Protein AF-A0A953JSP9-F1 (afdb_monomer_lite)

Secondary structure (DSSP, 8-state):
-PPPPPP--TT-BTTB-STT-EEEEEEEESSSEEEEEEEETTEEEEEEEEE-TTSSEEEEEEEE-TTS-HHHHHH--HHHHHHHHHHHHHSSEEEEEEETTTEEEEEEESS-HHHHHHHHHHTT-

pLDDT: mean 85.05, std 14.42, range [42.78, 97.81]

Structure (mmCIF, N/CA/C/O backbone):
data_AF-A0A953JSP9-F1
#
_entry.id   AF-A0A953JSP9-F1
#
loop_
_atom_site.group_PDB
_atom_site.id
_atom_site.type_symbol
_atom_site.label_atom_id
_atom_site.label_alt_id
_atom_site.label_comp_id
_atom_site.label_asym_id
_atom_site.label_entity_id
_atom_site.label_seq_id
_atom_site.pdbx_PDB_ins_code
_atom_site.Cartn_x
_atom_site.Cartn_y
_atom_site.Cartn_z
_atom_site.occupancy
_atom_site.B_iso_or_equiv
_atom_site.auth_seq_id
_atom_site.auth_comp_id
_atom_site.auth_asym_id
_atom_site.auth_atom_id
_atom_site.pdbx_PDB_model_num
ATOM 1 N N . MET A 1 1 ? -0.903 -10.640 22.135 1.00 43.22 1 MET A N 1
ATOM 2 C CA . MET A 1 1 ? -1.694 -10.486 20.899 1.00 43.22 1 MET A CA 1
ATOM 3 C C . MET A 1 1 ? -0.680 -10.261 19.804 1.00 43.22 1 MET A C 1
ATOM 5 O O . MET A 1 1 ? 0.195 -9.440 20.024 1.00 43.22 1 MET A O 1
ATOM 9 N N . ASN A 1 2 ? -0.713 -11.049 18.732 1.00 53.00 2 ASN A N 1
ATOM 10 C CA . ASN A 1 2 ? 0.144 -10.781 17.578 1.00 53.00 2 ASN A CA 1
ATOM 11 C C . ASN A 1 2 ? -0.456 -9.583 16.843 1.00 53.00 2 ASN A C 1
ATOM 13 O O . ASN A 1 2 ? -1.674 -9.572 16.648 1.00 53.00 2 ASN A O 1
ATOM 17 N N . ASP A 1 3 ? 0.361 -8.597 16.482 1.00 62.16 3 ASP A N 1
ATOM 18 C CA . ASP A 1 3 ? -0.112 -7.484 15.664 1.00 62.16 3 ASP A CA 1
ATOM 19 C C . ASP A 1 3 ? -0.613 -8.006 14.306 1.00 62.16 3 ASP A C 1
ATOM 21 O O . ASP A 1 3 ? -0.029 -8.943 13.745 1.00 62.16 3 ASP A O 1
ATOM 25 N N . PRO A 1 4 ? -1.726 -7.462 13.785 1.00 73.06 4 PRO A N 1
ATOM 26 C CA . PRO A 1 4 ? -2.313 -7.929 12.538 1.00 73.06 4 PRO A CA 1
ATOM 27 C C . PRO A 1 4 ? -1.356 -7.661 11.372 1.00 73.06 4 PRO A C 1
ATOM 29 O O . PRO A 1 4 ? -1.051 -6.521 11.029 1.00 73.06 4 PRO A O 1
ATOM 32 N N . GLN A 1 5 ? -0.903 -8.729 10.720 1.00 85.50 5 GLN A N 1
ATOM 33 C CA . GLN A 1 5 ? 0.040 -8.668 9.608 1.00 85.50 5 GLN A CA 1
ATOM 34 C C . GLN A 1 5 ? -0.686 -8.770 8.262 1.00 85.50 5 GLN A C 1
ATOM 36 O O . GLN A 1 5 ? -1.523 -9.649 8.069 1.00 85.50 5 GLN A O 1
ATOM 41 N N . ILE A 1 6 ? -0.314 -7.912 7.308 1.00 93.44 6 ILE A N 1
ATOM 42 C CA . ILE A 1 6 ? -0.831 -7.996 5.940 1.00 93.44 6 ILE A CA 1
ATOM 43 C C . ILE A 1 6 ? -0.343 -9.276 5.246 1.00 93.44 6 ILE A C 1
ATOM 45 O O . ILE A 1 6 ? 0.834 -9.637 5.306 1.00 93.44 6 ILE A O 1
ATOM 49 N N . HIS A 1 7 ? -1.245 -9.944 4.538 1.00 95.44 7 HIS A N 1
ATOM 50 C CA . HIS A 1 7 ? -0.935 -11.050 3.644 1.00 95.44 7 HIS A CA 1
ATOM 51 C C . HIS A 1 7 ? -0.627 -10.544 2.231 1.00 95.44 7 HIS A C 1
ATOM 53 O O . HIS A 1 7 ? -1.370 -9.718 1.692 1.00 95.44 7 HIS A O 1
ATOM 59 N N . LEU A 1 8 ? 0.443 -11.073 1.631 1.00 96.44 8 LEU A N 1
ATOM 60 C CA . LEU A 1 8 ? 0.886 -10.753 0.276 1.00 96.44 8 LEU A CA 1
ATOM 61 C C . LEU A 1 8 ? 0.957 -12.036 -0.570 1.00 96.44 8 LEU A C 1
ATOM 63 O O . LEU A 1 8 ? 1.544 -13.030 -0.144 1.00 96.44 8 LEU A O 1
ATOM 67 N N . ASP A 1 9 ? 0.395 -11.988 -1.775 1.00 97.25 9 ASP A N 1
ATOM 68 C CA . ASP A 1 9 ? 0.444 -13.043 -2.785 1.00 97.25 9 ASP A CA 1
ATOM 69 C C . ASP A 1 9 ? 1.581 -12.759 -3.782 1.00 97.25 9 ASP A C 1
ATOM 71 O O . ASP A 1 9 ? 1.749 -11.638 -4.278 1.00 97.25 9 ASP A O 1
ATOM 75 N N . ARG A 1 10 ? 2.351 -13.790 -4.148 1.00 96.44 10 ARG A N 1
ATOM 76 C CA . ARG A 1 10 ? 3.351 -13.665 -5.220 1.00 96.44 10 ARG A CA 1
ATOM 77 C C . ARG A 1 10 ? 2.644 -13.364 -6.548 1.00 96.44 10 ARG A C 1
ATOM 79 O O . ARG A 1 10 ? 1.672 -14.020 -6.908 1.00 96.44 10 ARG A O 1
ATOM 86 N N . GLY A 1 11 ? 3.152 -12.380 -7.280 1.00 97.12 11 GLY A N 1
ATOM 87 C CA . GLY A 1 11 ? 2.587 -11.891 -8.537 1.00 97.12 11 GLY A CA 1
ATOM 88 C C . GLY A 1 11 ? 1.447 -10.876 -8.376 1.00 97.12 11 GLY A C 1
ATOM 89 O O . GLY A 1 11 ? 0.947 -10.337 -9.363 1.00 97.12 11 GLY A O 1
ATOM 90 N N . ALA A 1 12 ? 1.018 -10.584 -7.145 1.00 97.81 12 ALA A N 1
ATOM 91 C CA . ALA A 1 12 ? -0.019 -9.589 -6.908 1.00 97.81 12 ALA A CA 1
ATOM 92 C C . ALA A 1 12 ? 0.509 -8.159 -7.074 1.00 97.81 12 ALA A C 1
ATOM 94 O O . ALA A 1 12 ? 1.703 -7.888 -6.945 1.00 97.81 12 ALA A O 1
ATOM 95 N N . LEU A 1 13 ? -0.389 -7.217 -7.357 1.00 97.25 13 LEU A N 1
ATOM 96 C CA . LEU A 1 13 ? -0.026 -5.805 -7.442 1.00 97.25 13 LEU A CA 1
ATOM 97 C C . LEU A 1 13 ? 0.176 -5.237 -6.031 1.00 97.25 13 LEU A C 1
ATOM 99 O O . LEU A 1 13 ? -0.599 -5.574 -5.142 1.00 97.25 13 LEU A O 1
ATOM 103 N N . PRO A 1 14 ? 1.122 -4.315 -5.807 1.00 96.62 14 PRO A N 1
ATOM 104 C CA . PRO A 1 14 ? 1.338 -3.749 -4.475 1.00 96.62 14 PRO A CA 1
ATOM 105 C C . PRO A 1 14 ? 0.115 -3.056 -3.851 1.00 96.62 14 PR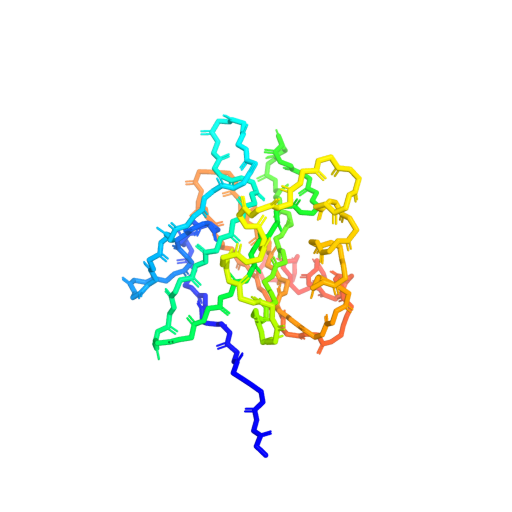O A C 1
ATOM 107 O O . PRO A 1 14 ? -0.148 -3.184 -2.663 1.00 96.62 14 PRO A O 1
ATOM 110 N N . TRP A 1 15 ? -0.709 -2.385 -4.657 1.00 96.56 15 TRP A N 1
ATOM 111 C CA . TRP A 1 15 ? -1.968 -1.768 -4.205 1.00 96.56 15 TRP A CA 1
ATOM 112 C C . TRP A 1 15 ? -3.167 -2.734 -4.188 1.00 96.56 15 TRP A C 1
ATOM 114 O O . TRP A 1 15 ? -4.292 -2.330 -3.897 1.00 96.56 15 TRP A O 1
ATOM 124 N N . LYS A 1 16 ? -2.949 -4.005 -4.536 1.00 97.19 16 LYS A N 1
ATOM 125 C CA . LYS A 1 16 ? -3.914 -5.106 -4.420 1.00 97.19 16 LYS A CA 1
ATOM 126 C C . LYS A 1 16 ? -3.154 -6.395 -4.066 1.00 97.19 16 LYS A C 1
ATOM 128 O O . LYS A 1 16 ? -3.065 -7.298 -4.902 1.00 97.19 16 LYS A O 1
ATOM 133 N N . PRO A 1 17 ? -2.548 -6.453 -2.869 1.00 96.94 17 PRO A N 1
ATOM 134 C CA . PRO A 1 17 ? -1.490 -7.408 -2.563 1.00 96.94 17 PRO A CA 1
ATOM 135 C C . PRO A 1 17 ? -1.961 -8.846 -2.376 1.00 96.94 17 PRO A C 1
ATOM 137 O O . PRO A 1 17 ? -1.127 -9.737 -2.333 1.00 96.94 17 PRO A O 1
ATOM 140 N N . ALA A 1 18 ? -3.264 -9.089 -2.255 1.00 96.56 18 ALA A N 1
ATOM 141 C CA . ALA A 1 18 ? -3.817 -10.436 -2.176 1.00 96.56 18 ALA A CA 1
ATOM 142 C C . ALA A 1 18 ? -5.223 -10.506 -2.777 1.00 96.56 18 ALA A C 1
ATOM 144 O O . ALA A 1 18 ? -5.908 -9.486 -2.917 1.00 96.56 18 ALA A O 1
ATOM 145 N N . SER A 1 19 ? -5.700 -11.714 -3.071 1.00 91.06 19 SER A N 1
ATOM 146 C CA . SER A 1 19 ? -7.032 -11.927 -3.672 1.00 91.06 19 SER A CA 1
ATOM 147 C C . SER A 1 19 ? -8.192 -11.326 -2.856 1.00 91.06 19 SER A C 1
ATOM 149 O O . SER A 1 19 ? -9.168 -10.854 -3.437 1.00 91.06 19 SER A O 1
ATOM 151 N N . GLY A 1 20 ? -8.070 -11.293 -1.525 1.00 91.31 20 GLY A N 1
ATOM 152 C CA . GLY A 1 20 ? -9.052 -10.694 -0.608 1.00 91.31 20 GLY A CA 1
ATOM 153 C C . GLY A 1 20 ? -8.798 -9.226 -0.248 1.00 91.31 20 GLY A C 1
ATOM 154 O O . GLY A 1 20 ? -9.486 -8.692 0.617 1.00 91.31 20 GLY A O 1
ATOM 155 N N . SER A 1 21 ? -7.798 -8.585 -0.859 1.00 96.31 21 SER A N 1
ATOM 156 C CA . SER A 1 21 ? -7.473 -7.183 -0.586 1.00 96.31 21 SER A CA 1
ATOM 157 C C . SER A 1 21 ? -8.325 -6.222 -1.416 1.00 96.31 21 SER A C 1
ATOM 159 O O . SER A 1 21 ? -8.578 -6.452 -2.605 1.00 96.31 21 SER A O 1
ATOM 161 N N . VAL A 1 22 ? -8.739 -5.120 -0.793 1.00 96.44 22 VAL A N 1
ATOM 162 C CA . VAL A 1 22 ? -9.509 -4.050 -1.435 1.00 96.44 22 VAL A CA 1
ATOM 163 C C . VAL A 1 22 ? -8.774 -2.731 -1.253 1.00 96.44 22 VAL A C 1
ATOM 165 O O . VAL A 1 22 ? -8.520 -2.313 -0.129 1.00 96.44 22 VAL A O 1
ATOM 168 N N . LEU A 1 23 ? -8.453 -2.055 -2.356 1.00 96.12 23 LEU A N 1
ATOM 169 C CA . LEU A 1 23 ? -7.925 -0.693 -2.323 1.00 96.12 23 LEU A CA 1
ATOM 170 C C . LEU A 1 23 ? -9.054 0.266 -1.927 1.00 96.12 23 LEU A C 1
ATOM 172 O O . LEU A 1 23 ? -9.981 0.474 -2.710 1.00 96.12 23 LEU A O 1
ATOM 176 N N . LEU A 1 24 ? -8.986 0.823 -0.719 1.00 94.25 24 LEU A N 1
ATOM 177 C CA . LEU A 1 24 ? -10.008 1.726 -0.187 1.00 94.25 24 LEU A CA 1
ATOM 178 C C . LEU A 1 24 ? -9.776 3.178 -0.595 1.00 94.25 24 LEU A C 1
ATOM 180 O O . LEU A 1 24 ? -10.741 3.895 -0.849 1.00 94.25 24 LEU A O 1
ATOM 184 N N . GLN A 1 25 ? -8.514 3.612 -0.625 1.00 94.00 25 GLN A N 1
ATOM 185 C CA . GLN A 1 25 ? -8.158 5.006 -0.877 1.00 94.00 25 GLN A CA 1
ATOM 186 C C . GLN A 1 25 ? -6.794 5.121 -1.556 1.00 94.00 25 GLN A C 1
ATOM 188 O O . GLN A 1 25 ? -5.906 4.306 -1.311 1.00 94.00 25 GLN A O 1
ATOM 193 N N . THR A 1 26 ? -6.628 6.133 -2.411 1.00 95.50 26 THR A N 1
ATOM 194 C CA . THR A 1 26 ? -5.346 6.491 -3.042 1.00 95.50 26 THR A CA 1
ATOM 195 C C . THR A 1 26 ? -5.013 7.940 -2.712 1.00 95.50 26 THR A C 1
ATOM 197 O O . THR A 1 26 ? -5.783 8.827 -3.066 1.00 95.50 26 THR A O 1
ATOM 200 N N . TYR A 1 27 ? -3.864 8.171 -2.080 1.00 93.12 27 TYR A N 1
ATOM 201 C CA . TYR A 1 27 ? -3.383 9.513 -1.735 1.00 93.12 27 TYR 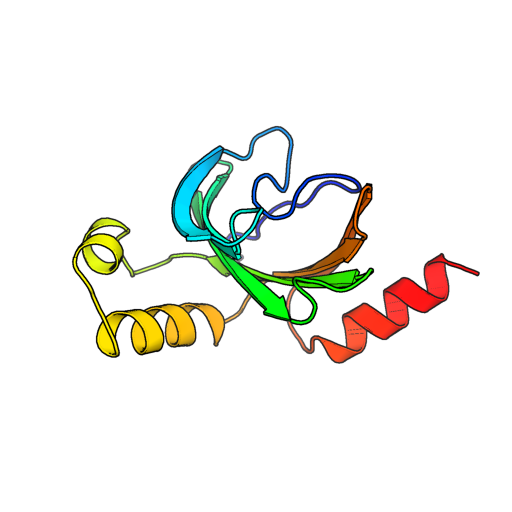A CA 1
ATOM 202 C C . TYR A 1 27 ? -2.333 10.037 -2.710 1.00 93.12 27 TYR A C 1
ATOM 204 O O . TYR A 1 27 ? -2.243 11.238 -2.933 1.00 93.12 27 TYR A O 1
ATOM 212 N N . ASP A 1 28 ? -1.552 9.134 -3.300 1.00 91.81 28 ASP A N 1
ATOM 213 C CA . ASP A 1 28 ? -0.534 9.479 -4.284 1.00 91.81 28 ASP A CA 1
ATOM 214 C C . ASP A 1 28 ? -0.588 8.506 -5.460 1.00 91.81 28 ASP A C 1
ATOM 216 O O . ASP A 1 28 ? -0.824 7.298 -5.297 1.00 91.81 28 ASP A O 1
ATOM 220 N N . ARG A 1 29 ? -0.406 9.046 -6.661 1.00 92.75 29 ARG A N 1
ATOM 221 C CA . ARG A 1 29 ? -0.529 8.320 -7.919 1.00 92.75 29 ARG A CA 1
ATOM 222 C C . ARG A 1 29 ? 0.385 8.927 -8.975 1.00 92.75 29 ARG A C 1
ATOM 224 O O . ARG A 1 29 ? 0.347 10.127 -9.226 1.00 92.75 29 ARG A O 1
ATOM 231 N N . TYR A 1 30 ? 1.084 8.044 -9.678 1.00 83.38 30 TYR A N 1
ATOM 232 C CA . TYR A 1 30 ? 1.729 8.342 -10.952 1.00 83.38 30 TYR A CA 1
ATOM 233 C C . TYR A 1 30 ? 0.964 7.644 -12.093 1.00 83.38 30 TYR A C 1
ATOM 235 O O . TYR A 1 30 ? -0.149 8.048 -12.427 1.00 83.38 30 TYR A O 1
ATOM 243 N N . ASP A 1 31 ? 1.493 6.552 -12.645 1.00 87.19 31 ASP A N 1
ATOM 244 C CA . ASP A 1 31 ? 0.786 5.618 -13.535 1.00 87.19 31 ASP A CA 1
ATOM 245 C C . ASP A 1 31 ? 0.034 4.521 -12.754 1.00 87.19 31 ASP A C 1
ATOM 247 O O . ASP A 1 31 ? -0.902 3.902 -13.263 1.00 87.19 31 ASP A O 1
ATOM 251 N N . MET A 1 32 ? 0.407 4.334 -11.489 1.00 91.50 32 MET A N 1
ATOM 252 C CA . MET A 1 32 ? -0.185 3.412 -10.527 1.00 91.50 32 MET A CA 1
ATOM 253 C C . MET A 1 32 ? -0.328 4.069 -9.143 1.00 91.50 32 MET A C 1
ATOM 255 O O . MET A 1 32 ? 0.321 5.087 -8.879 1.00 91.50 32 MET A O 1
ATOM 259 N N . PRO A 1 33 ? -1.182 3.536 -8.246 1.00 96.19 33 PRO A N 1
ATOM 260 C CA . PRO A 1 33 ? -1.233 3.985 -6.857 1.00 96.19 33 PRO A CA 1
ATOM 261 C C . PRO A 1 33 ? 0.127 3.806 -6.177 1.00 96.19 33 PRO A C 1
ATOM 263 O O . PRO A 1 33 ? 0.629 2.687 -6.085 1.00 96.19 33 PRO A O 1
ATOM 266 N N . LEU A 1 34 ? 0.702 4.902 -5.687 1.00 95.81 34 LEU A N 1
ATOM 267 C CA . LEU A 1 34 ? 1.972 4.904 -4.957 1.00 95.81 34 LEU A CA 1
ATOM 268 C C . LEU A 1 34 ? 1.760 4.951 -3.448 1.00 95.81 34 LEU A C 1
ATOM 270 O O . LEU A 1 34 ? 2.653 4.571 -2.696 1.00 95.81 34 LEU A O 1
ATOM 274 N N . MET A 1 35 ? 0.591 5.402 -2.998 1.00 95.50 35 MET A N 1
ATOM 275 C CA . MET A 1 35 ? 0.263 5.513 -1.583 1.00 95.50 35 MET A CA 1
ATOM 276 C C . MET A 1 35 ? -1.241 5.417 -1.365 1.00 95.50 35 MET A C 1
ATOM 278 O O . MET A 1 35 ? -2.019 5.965 -2.154 1.00 95.50 35 MET A O 1
ATOM 282 N N . GLY A 1 36 ? -1.660 4.771 -0.282 1.00 94.81 36 GLY A N 1
ATOM 283 C CA . GLY A 1 36 ? -3.079 4.630 0.011 1.00 94.81 36 GLY A CA 1
ATOM 284 C C . GLY A 1 36 ? -3.394 3.700 1.173 1.00 94.81 36 GLY A C 1
ATOM 285 O O . GLY A 1 36 ? -2.513 3.316 1.942 1.00 94.81 36 GLY A O 1
ATOM 286 N N . ILE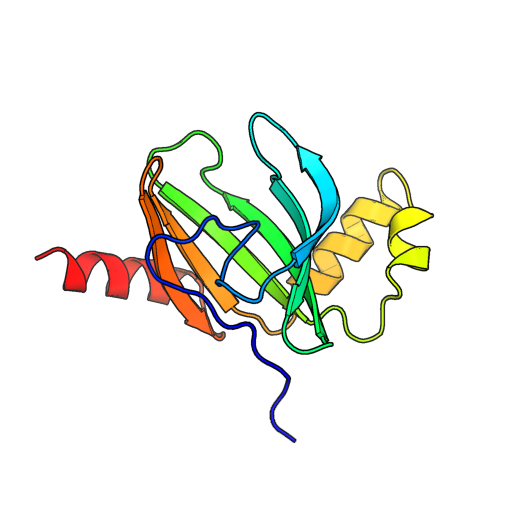 A 1 37 ? -4.670 3.325 1.255 1.00 94.69 37 ILE A N 1
ATOM 287 C CA . ILE A 1 37 ? -5.203 2.386 2.247 1.00 94.69 37 ILE A CA 1
ATOM 288 C C . ILE A 1 37 ? -5.737 1.143 1.545 1.00 94.69 37 ILE A C 1
ATOM 290 O O . ILE A 1 37 ? -6.502 1.243 0.583 1.00 94.69 37 ILE A O 1
ATOM 294 N N . ILE A 1 38 ? -5.371 -0.023 2.063 1.00 95.69 38 ILE A N 1
ATOM 295 C CA . ILE A 1 38 ? -5.902 -1.325 1.664 1.00 95.69 38 ILE A CA 1
ATOM 296 C C . ILE A 1 38 ? -6.655 -1.922 2.848 1.00 95.69 38 ILE A C 1
ATOM 298 O O . ILE A 1 38 ? -6.139 -1.919 3.959 1.00 95.69 38 ILE A O 1
ATOM 302 N N . SER A 1 39 ? -7.832 -2.492 2.601 1.00 94.44 39 SER A N 1
ATOM 303 C CA . SER A 1 39 ? -8.493 -3.372 3.561 1.00 94.44 39 SER A CA 1
ATOM 304 C C . SER A 1 39 ? -8.199 -4.834 3.259 1.00 94.44 39 SER A C 1
ATOM 306 O O . SER A 1 39 ? -8.239 -5.258 2.098 1.00 94.44 39 SER A O 1
ATOM 308 N N . GLN A 1 40 ? -7.923 -5.608 4.304 1.00 94.12 40 GLN A N 1
ATOM 309 C CA . GLN A 1 40 ? -7.779 -7.054 4.227 1.00 94.12 40 GLN A CA 1
ATOM 310 C C . GLN A 1 40 ? -8.259 -7.692 5.531 1.00 94.12 40 GLN A C 1
ATOM 312 O O . GLN A 1 40 ? -7.828 -7.308 6.611 1.00 94.12 40 GLN A O 1
ATOM 317 N N . SER A 1 41 ? -9.157 -8.675 5.429 1.00 91.56 41 SER A N 1
ATOM 318 C CA . SER A 1 41 ? -9.711 -9.395 6.589 1.00 91.56 41 SER A CA 1
ATOM 319 C C . SER A 1 41 ? -10.356 -8.491 7.654 1.00 91.56 41 SER A C 1
ATOM 321 O O . SER A 1 41 ? -10.399 -8.855 8.822 1.00 91.56 41 SER A O 1
ATOM 323 N N . GLY A 1 42 ? -10.884 -7.331 7.246 1.00 89.50 42 GLY A N 1
ATOM 324 C CA . GLY A 1 42 ? -11.494 -6.345 8.145 1.00 89.50 42 GLY A CA 1
ATOM 325 C C . GLY A 1 42 ? -10.516 -5.331 8.744 1.00 89.50 42 GLY A C 1
ATOM 326 O O . GLY A 1 42 ? -10.973 -4.365 9.343 1.00 89.50 42 GLY A O 1
ATOM 327 N N . GLU A 1 43 ? -9.213 -5.501 8.523 1.00 91.56 43 GLU A N 1
ATOM 328 C CA . GLU A 1 43 ? -8.168 -4.584 8.982 1.00 91.56 43 GLU A CA 1
ATOM 329 C C . GLU A 1 43 ? -7.756 -3.615 7.869 1.00 91.56 43 GLU A C 1
ATOM 331 O O . GLU A 1 43 ? -7.877 -3.932 6.679 1.00 91.56 43 GLU A O 1
ATOM 336 N N . GLU A 1 44 ? -7.251 -2.440 8.248 1.00 92.62 44 GLU A N 1
ATOM 337 C CA . GLU A 1 44 ? -6.745 -1.426 7.321 1.00 92.62 44 GLU A CA 1
ATOM 338 C C . GLU A 1 44 ? -5.220 -1.317 7.386 1.00 92.62 44 GLU A C 1
ATOM 340 O O . GLU A 1 44 ? -4.606 -1.220 8.450 1.00 92.62 44 GLU A O 1
ATOM 345 N N . TYR A 1 45 ? -4.604 -1.280 6.210 1.00 93.56 45 TYR A N 1
ATOM 346 C CA . TYR A 1 45 ? -3.168 -1.164 6.035 1.00 93.56 45 TYR A CA 1
ATOM 347 C C . TYR A 1 45 ? -2.843 0.050 5.184 1.00 93.56 45 TYR A C 1
ATOM 349 O O . TYR A 1 45 ? -3.341 0.199 4.065 1.00 93.56 45 TYR A O 1
ATOM 357 N N . PHE A 1 46 ? -1.952 0.888 5.695 1.00 93.94 46 PHE A N 1
ATOM 358 C CA . PHE A 1 46 ? -1.340 1.950 4.921 1.00 93.94 46 PHE A CA 1
ATOM 359 C C . PHE A 1 46 ? -0.228 1.358 4.062 1.00 93.94 46 PHE A C 1
ATOM 361 O O . PHE A 1 46 ? 0.665 0.689 4.589 1.00 93.94 46 PHE A O 1
ATOM 368 N N . PHE A 1 47 ? -0.257 1.618 2.757 1.00 95.50 47 PHE A N 1
ATOM 369 C CA . PHE A 1 47 ? 0.819 1.228 1.851 1.00 95.50 47 PHE A CA 1
ATOM 370 C C . PHE A 1 47 ? 1.494 2.445 1.231 1.00 95.50 47 PHE A C 1
ATOM 372 O O . PHE A 1 47 ? 0.855 3.470 0.976 1.00 95.50 47 PHE A O 1
ATOM 379 N N . ARG A 1 48 ? 2.789 2.306 0.944 1.00 95.19 48 ARG A N 1
ATOM 380 C CA . ARG A 1 48 ? 3.559 3.296 0.192 1.00 95.19 48 ARG A CA 1
ATOM 381 C C . ARG A 1 48 ? 4.680 2.648 -0.616 1.00 95.19 48 ARG A C 1
ATOM 383 O O . ARG A 1 48 ? 5.410 1.809 -0.087 1.00 95.19 48 ARG A O 1
ATOM 390 N N . CYS A 1 49 ? 4.859 3.096 -1.854 1.00 95.19 49 CYS A N 1
ATOM 391 C CA . CYS A 1 49 ? 6.090 2.901 -2.610 1.00 95.19 49 CYS A CA 1
ATOM 392 C C . CYS A 1 49 ? 7.188 3.770 -1.987 1.00 95.19 49 CYS A C 1
ATOM 394 O O . CYS A 1 49 ? 7.093 4.998 -1.973 1.00 95.19 49 CYS A O 1
ATOM 396 N N . ILE A 1 50 ? 8.203 3.130 -1.417 1.00 92.38 50 ILE A N 1
ATOM 397 C CA . ILE A 1 50 ? 9.304 3.794 -0.705 1.00 92.38 50 ILE A CA 1
ATOM 398 C C . ILE A 1 50 ? 10.584 3.879 -1.546 1.00 92.38 50 ILE A C 1
ATOM 400 O O . ILE A 1 50 ? 11.579 4.431 -1.083 1.00 92.38 50 ILE A O 1
ATOM 404 N N . GLY A 1 51 ? 10.563 3.350 -2.772 1.00 91.25 51 GLY A N 1
ATOM 405 C CA . GLY A 1 51 ? 11.623 3.553 -3.753 1.00 91.25 51 GLY A CA 1
ATOM 406 C C . GLY A 1 51 ? 11.441 2.718 -5.018 1.00 91.25 51 GLY A C 1
ATOM 407 O O . GLY A 1 51 ? 10.793 1.670 -4.998 1.00 91.25 51 GLY A O 1
ATOM 408 N N . GLY A 1 52 ? 12.059 3.174 -6.108 1.00 89.81 52 GLY A N 1
ATOM 409 C CA . GLY A 1 52 ? 12.103 2.457 -7.382 1.00 89.81 52 GLY A CA 1
ATOM 410 C C . GLY A 1 52 ? 10.798 2.507 -8.181 1.00 89.81 52 GLY A C 1
ATOM 411 O O . GLY A 1 52 ? 10.577 1.627 -9.008 1.00 89.81 52 GLY A O 1
ATOM 412 N N . GLU A 1 53 ? 9.923 3.499 -7.969 1.00 87.19 53 GLU A N 1
ATOM 413 C CA . GLU A 1 53 ? 8.602 3.564 -8.623 1.00 87.19 53 GLU A CA 1
ATOM 414 C C . GLU A 1 53 ? 8.643 3.497 -10.163 1.00 87.19 53 GLU A C 1
ATOM 416 O O . GLU A 1 53 ? 7.706 2.996 -10.779 1.00 87.19 53 GLU A O 1
ATOM 421 N N . VAL A 1 54 ? 9.732 3.958 -10.786 1.00 85.12 54 VAL A N 1
ATOM 422 C CA . VAL A 1 54 ? 9.938 3.943 -12.247 1.00 85.12 54 VAL A CA 1
ATOM 423 C C . VAL A 1 54 ? 10.940 2.881 -12.713 1.00 85.12 54 VAL A C 1
ATOM 425 O O . VAL A 1 54 ? 11.201 2.758 -13.913 1.00 85.12 54 VAL A O 1
ATOM 428 N N . GLU A 1 55 ? 11.510 2.114 -11.785 1.00 88.56 55 GLU A N 1
ATOM 429 C CA . GLU A 1 55 ? 12.541 1.120 -12.070 1.00 88.56 55 GLU A CA 1
ATOM 430 C C . GLU A 1 55 ? 11.950 -0.269 -12.366 1.00 88.56 55 GLU A C 1
ATOM 432 O O . GLU A 1 55 ? 10.739 -0.498 -12.335 1.00 88.56 55 GLU A O 1
ATOM 437 N N . ALA A 1 56 ? 12.819 -1.229 -12.702 1.00 89.56 56 ALA A N 1
ATOM 438 C CA . ALA A 1 56 ? 12.408 -2.620 -12.897 1.00 89.56 56 ALA A CA 1
ATOM 439 C C . ALA A 1 56 ? 11.897 -3.258 -11.594 1.00 89.56 56 ALA A C 1
ATOM 441 O O . ALA A 1 56 ? 11.017 -4.122 -11.639 1.00 89.56 56 ALA A O 1
ATOM 442 N N . PHE A 1 57 ? 12.422 -2.805 -10.452 1.00 92.44 57 PHE A N 1
ATOM 443 C CA . PHE A 1 57 ? 12.024 -3.227 -9.118 1.00 92.44 57 PHE A CA 1
ATOM 444 C C . PHE A 1 57 ? 11.617 -2.023 -8.275 1.00 92.44 57 PHE A C 1
ATOM 446 O O . PHE A 1 57 ? 12.262 -0.982 -8.332 1.00 92.44 57 PHE A O 1
ATOM 453 N N . SER A 1 58 ? 10.592 -2.200 -7.449 1.00 94.38 58 SER A N 1
ATOM 454 C CA . SER A 1 58 ? 10.141 -1.197 -6.482 1.00 94.38 58 SER A CA 1
ATOM 455 C C . SER A 1 58 ? 9.976 -1.801 -5.093 1.00 94.38 58 SER A C 1
ATOM 457 O O . SER A 1 58 ? 9.642 -2.982 -4.943 1.00 94.38 58 SER A O 1
ATOM 459 N N . LEU A 1 59 ? 10.212 -0.971 -4.080 1.00 94.31 59 LEU A N 1
ATOM 460 C CA . LEU A 1 59 ? 10.072 -1.303 -2.670 1.00 94.31 59 LEU A CA 1
ATOM 461 C C . LEU A 1 59 ? 8.776 -0.723 -2.120 1.00 94.31 59 LEU A C 1
ATOM 463 O O . LEU A 1 59 ? 8.474 0.455 -2.309 1.00 94.31 59 LEU A O 1
ATOM 467 N N . TRP A 1 60 ? 8.047 -1.544 -1.378 1.00 95.62 60 TRP A N 1
ATOM 468 C CA . TRP A 1 60 ? 6.741 -1.201 -0.835 1.00 95.62 60 TRP A CA 1
ATOM 469 C C . TRP A 1 60 ? 6.716 -1.486 0.650 1.00 95.62 60 TRP A C 1
ATOM 471 O O . TRP A 1 60 ? 7.101 -2.576 1.065 1.00 95.62 60 TRP A O 1
ATOM 481 N N . LYS A 1 61 ? 6.248 -0.528 1.447 1.00 94.19 61 LYS A N 1
ATOM 482 C CA . LYS A 1 61 ? 6.004 -0.743 2.872 1.00 94.19 61 LYS A CA 1
ATOM 483 C C . LYS A 1 61 ? 4.510 -0.757 3.146 1.00 94.19 61 LYS A C 1
ATOM 485 O O . LYS A 1 61 ? 3.785 0.095 2.640 1.00 94.19 61 LYS A O 1
ATOM 490 N N . TYR A 1 62 ? 4.100 -1.712 3.969 1.00 94.19 62 TYR A N 1
ATOM 491 C CA . TYR A 1 62 ? 2.755 -1.868 4.498 1.00 94.19 62 TYR A CA 1
ATOM 492 C C . TYR A 1 62 ? 2.830 -1.796 6.014 1.00 94.19 62 TYR A C 1
ATOM 494 O O . TYR A 1 62 ? 3.558 -2.576 6.629 1.00 94.19 62 TYR A O 1
ATOM 502 N N . ALA A 1 63 ? 2.081 -0.882 6.609 1.00 91.81 63 ALA A N 1
ATOM 503 C CA . ALA A 1 63 ? 1.959 -0.751 8.053 1.00 91.81 63 ALA A CA 1
ATOM 504 C C . ALA A 1 63 ? 0.484 -0.816 8.434 1.00 91.81 63 ALA A C 1
ATOM 506 O O . ALA A 1 63 ? -0.381 -0.375 7.673 1.00 91.81 63 ALA A O 1
ATOM 507 N N . HIS A 1 64 ? 0.190 -1.384 9.596 1.00 90.62 64 HIS A N 1
ATOM 508 C CA . HIS A 1 64 ? -1.173 -1.389 10.104 1.00 90.62 64 HIS A CA 1
ATOM 509 C C . HIS A 1 64 ? -1.613 0.047 10.415 1.00 90.62 64 HIS A C 1
ATOM 511 O O . HIS A 1 64 ? -0.870 0.802 11.043 1.00 90.62 64 HIS A O 1
ATOM 517 N N . ALA A 1 65 ? -2.813 0.440 9.989 1.00 84.75 65 ALA A N 1
ATOM 518 C CA . ALA A 1 65 ? -3.321 1.803 10.168 1.00 84.75 65 ALA A CA 1
ATOM 519 C C . ALA A 1 65 ? -3.909 2.047 11.579 1.00 84.75 65 ALA A C 1
ATOM 521 O O . ALA A 1 65 ? -4.771 2.903 11.775 1.00 84.75 65 ALA A O 1
ATOM 522 N N . THR A 1 66 ? -3.459 1.296 12.591 1.00 72.69 66 THR A N 1
ATOM 523 C CA . THR A 1 66 ? -3.973 1.393 13.964 1.00 72.69 66 THR A CA 1
ATOM 524 C C . THR A 1 66 ? -3.860 2.806 14.527 1.00 72.69 66 THR A C 1
ATOM 526 O O . THR A 1 66 ? -2.779 3.388 14.577 1.00 72.69 66 THR A O 1
ATOM 529 N N . GLY A 1 67 ? -4.981 3.332 15.026 1.00 66.50 67 GLY A N 1
ATOM 530 C CA . GLY A 1 67 ? -5.026 4.597 15.763 1.00 66.50 67 GLY A CA 1
ATOM 531 C C . GLY A 1 67 ? -5.011 5.864 14.904 1.00 66.50 67 GLY A C 1
ATOM 532 O O . GLY A 1 67 ? -5.038 6.955 15.468 1.00 66.50 67 GLY A O 1
ATOM 533 N N . GLN A 1 68 ? -5.000 5.746 13.575 1.00 70.81 68 GLN A N 1
ATOM 534 C CA . GLN A 1 68 ? -5.127 6.875 12.651 1.00 70.81 68 GLN A CA 1
ATOM 535 C C . GLN A 1 68 ? -6.344 6.627 11.754 1.00 70.81 68 GLN A C 1
ATOM 537 O O . GLN A 1 68 ? -6.215 5.920 10.755 1.00 70.81 68 GLN A O 1
ATOM 542 N N . PRO A 1 69 ? -7.535 7.151 12.111 1.00 68.06 69 PRO A N 1
ATOM 543 C CA . PRO A 1 69 ? -8.730 6.964 11.301 1.00 68.06 69 PRO A CA 1
ATOM 544 C C . PRO A 1 69 ? -8.463 7.454 9.883 1.00 68.06 69 PRO A C 1
ATOM 546 O O . PRO A 1 69 ? -7.873 8.524 9.699 1.00 68.06 69 PRO A O 1
ATOM 549 N N . ARG A 1 70 ? -8.925 6.708 8.882 1.00 80.25 70 ARG A N 1
ATOM 550 C CA . ARG A 1 70 ? -8.858 7.133 7.481 1.00 80.25 70 ARG A CA 1
ATOM 551 C C . ARG A 1 70 ? -9.428 8.542 7.301 1.00 80.25 70 ARG A C 1
ATOM 553 O O . ARG A 1 70 ? -8.838 9.347 6.592 1.00 80.25 70 ARG A O 1
ATOM 560 N N . GLU A 1 71 ? -10.496 8.871 8.027 1.00 80.88 71 GLU A N 1
ATOM 561 C CA . GLU A 1 71 ? -11.120 10.196 8.015 1.00 80.88 71 GLU A CA 1
ATOM 562 C C . GLU A 1 71 ? -10.166 11.311 8.464 1.00 80.88 71 GLU A C 1
ATOM 564 O O . GLU A 1 71 ? -10.280 12.440 7.993 1.00 80.88 71 GLU A O 1
ATOM 569 N N . LEU A 1 72 ? -9.225 11.013 9.369 1.00 81.31 72 LEU A N 1
ATOM 570 C CA . LEU A 1 72 ? -8.198 11.968 9.772 1.00 81.31 72 LEU A CA 1
ATOM 571 C C . LEU A 1 72 ? -7.221 12.194 8.618 1.00 81.31 72 LEU A C 1
ATOM 573 O O . LEU A 1 72 ? -6.970 13.338 8.266 1.00 81.31 72 LEU A O 1
ATOM 577 N N . LEU A 1 73 ? -6.707 11.122 8.009 1.00 85.12 73 LEU A N 1
ATOM 578 C CA . LEU A 1 73 ? -5.782 11.221 6.874 1.00 85.12 73 LEU A CA 1
ATOM 579 C C . LEU A 1 73 ? -6.410 11.948 5.679 1.00 85.12 73 LEU A C 1
ATOM 581 O O . LEU A 1 73 ? -5.749 12.794 5.084 1.00 85.12 73 LEU A O 1
ATOM 585 N N . ASP A 1 74 ? -7.679 11.670 5.376 1.00 86.75 74 ASP A N 1
ATOM 586 C CA . ASP A 1 74 ? -8.436 12.316 4.296 1.00 86.75 74 ASP A CA 1
ATOM 587 C C . ASP A 1 74 ? -8.637 13.828 4.522 1.00 86.75 74 ASP A C 1
ATOM 589 O O . ASP A 1 74 ? -8.845 14.575 3.565 1.00 86.75 74 ASP A O 1
ATOM 593 N N . ALA A 1 75 ? -8.592 14.289 5.776 1.00 88.69 75 ALA A N 1
ATOM 594 C CA . ALA A 1 75 ? -8.748 15.697 6.136 1.00 88.69 75 ALA A CA 1
ATOM 595 C C . ALA A 1 75 ? -7.420 16.474 6.187 1.00 88.69 75 ALA A C 1
ATOM 597 O O . ALA A 1 75 ? -7.441 17.698 6.332 1.00 88.69 75 ALA A O 1
ATOM 598 N N . LEU A 1 76 ? -6.276 15.786 6.110 1.00 89.31 76 LEU A N 1
ATOM 599 C CA . LEU A 1 76 ? -4.956 16.409 6.149 1.00 89.31 76 LEU A CA 1
ATOM 600 C C . LEU A 1 76 ? -4.473 16.780 4.747 1.00 89.31 76 LEU A C 1
ATOM 602 O O . LEU A 1 76 ? -4.682 16.054 3.779 1.00 89.31 76 LEU A O 1
ATOM 606 N N . ASP A 1 77 ? -3.728 17.876 4.663 1.00 87.81 77 ASP A N 1
ATOM 607 C CA . ASP A 1 77 ? -3.036 18.298 3.454 1.00 87.81 77 ASP A CA 1
ATOM 608 C C . ASP A 1 77 ? -1.572 18.676 3.734 1.00 87.81 77 ASP A C 1
ATOM 610 O O . ASP A 1 77 ? -1.089 18.690 4.876 1.00 87.81 77 ASP A O 1
ATOM 614 N N . GLY A 1 78 ? -0.838 18.911 2.643 1.00 89.06 78 GLY A N 1
ATOM 615 C CA . GLY A 1 78 ? 0.524 19.434 2.658 1.00 89.06 78 GLY A CA 1
ATOM 616 C C . GLY A 1 78 ? 1.470 18.699 3.612 1.00 89.06 78 GLY A C 1
ATOM 617 O O . GLY A 1 78 ? 1.584 17.474 3.609 1.00 89.06 78 GLY A O 1
ATOM 618 N N . GLU A 1 79 ? 2.181 19.474 4.427 1.00 88.00 79 GLU A N 1
ATOM 619 C CA . GLU A 1 79 ? 3.210 18.980 5.345 1.00 88.00 79 GLU A CA 1
ATOM 620 C C . GLU A 1 79 ? 2.643 18.068 6.445 1.00 88.00 79 GLU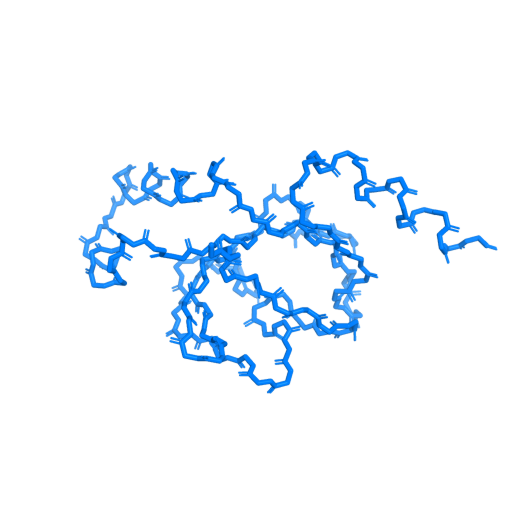 A C 1
ATOM 622 O O . GLU A 1 79 ? 3.271 17.074 6.816 1.00 88.00 79 GLU A O 1
ATOM 627 N N . THR A 1 80 ? 1.427 18.344 6.922 1.00 88.06 80 THR A N 1
ATOM 628 C CA . THR A 1 80 ? 0.816 17.570 8.014 1.00 88.06 80 THR A CA 1
ATOM 629 C C . THR A 1 80 ? 0.435 16.167 7.550 1.00 88.06 80 THR A C 1
ATOM 631 O O . THR A 1 80 ? 0.647 15.191 8.280 1.00 88.06 80 THR A O 1
ATOM 634 N N . PHE A 1 81 ? -0.058 16.046 6.314 1.00 89.25 81 PHE A N 1
ATOM 635 C CA . PHE A 1 81 ? -0.273 14.746 5.685 1.00 89.25 81 PHE A CA 1
ATOM 636 C C . PHE A 1 81 ? 1.046 13.971 5.563 1.00 89.25 81 PHE A C 1
ATOM 638 O O . PHE A 1 81 ? 1.137 12.832 6.025 1.00 89.25 81 PHE A O 1
ATOM 645 N N . VAL A 1 82 ? 2.093 14.602 5.014 1.00 86.31 82 VAL A N 1
ATOM 646 C CA . VAL A 1 82 ? 3.407 13.964 4.811 1.00 86.31 82 VAL A CA 1
ATOM 647 C C . VAL A 1 82 ? 3.996 13.454 6.126 1.00 86.31 82 VAL A C 1
ATOM 649 O O . VAL A 1 82 ? 4.489 12.321 6.180 1.00 86.31 82 VAL A O 1
ATOM 652 N N . GLN A 1 83 ? 3.922 14.249 7.194 1.00 86.75 83 GLN A N 1
ATOM 653 C CA . GLN A 1 83 ? 4.425 13.853 8.507 1.00 86.75 83 GLN A CA 1
ATOM 654 C C . GLN A 1 83 ? 3.627 12.681 9.092 1.00 86.75 83 GLN A C 1
ATOM 656 O O . GLN A 1 83 ? 4.217 11.724 9.595 1.00 86.75 83 GLN A O 1
ATOM 661 N N . THR A 1 84 ? 2.298 12.721 8.994 1.00 87.62 84 THR A N 1
ATOM 662 C CA . THR A 1 84 ? 1.423 11.667 9.533 1.00 87.62 84 THR A CA 1
ATOM 663 C C . THR A 1 84 ? 1.613 10.348 8.783 1.00 87.62 84 THR A C 1
ATOM 665 O O . THR A 1 84 ? 1.838 9.312 9.411 1.00 87.62 84 THR A O 1
ATOM 668 N N . ALA A 1 85 ? 1.633 10.388 7.447 1.00 86.62 85 ALA A N 1
ATOM 669 C CA . ALA A 1 85 ? 1.931 9.231 6.605 1.00 86.62 85 ALA A CA 1
ATOM 670 C C . ALA A 1 85 ? 3.321 8.644 6.902 1.00 86.62 85 ALA A C 1
ATOM 672 O O . ALA A 1 85 ? 3.487 7.425 6.981 1.00 86.62 85 ALA A O 1
ATOM 673 N N . SER A 1 86 ? 4.326 9.501 7.113 1.00 85.00 86 SER A N 1
ATOM 674 C CA . SER A 1 86 ? 5.674 9.056 7.481 1.00 85.00 86 SER A CA 1
ATOM 675 C C . SER A 1 86 ? 5.686 8.367 8.844 1.00 85.00 86 SER A C 1
ATOM 677 O O . SER A 1 86 ? 6.274 7.296 8.963 1.00 85.00 86 SER A O 1
ATOM 679 N N . ASN A 1 87 ? 4.985 8.913 9.842 1.00 85.25 87 ASN A N 1
ATOM 680 C CA . ASN A 1 87 ? 4.899 8.326 11.181 1.00 85.25 87 ASN A CA 1
ATOM 681 C C . ASN A 1 87 ? 4.271 6.926 11.157 1.00 85.25 87 ASN A C 1
ATOM 683 O O . ASN A 1 87 ? 4.830 6.013 11.764 1.00 85.25 87 ASN A O 1
ATOM 687 N N . ILE A 1 88 ? 3.181 6.725 10.405 1.00 85.88 88 ILE A N 1
ATOM 688 C CA . ILE A 1 88 ? 2.559 5.397 10.231 1.00 85.88 88 ILE A CA 1
ATOM 689 C C . ILE A 1 88 ? 3.589 4.389 9.702 1.00 85.88 88 ILE A C 1
ATOM 691 O O . ILE A 1 88 ? 3.694 3.266 10.188 1.00 85.88 88 ILE A O 1
ATOM 695 N N . LEU A 1 89 ? 4.414 4.814 8.746 1.00 84.94 89 LEU A N 1
ATOM 696 C CA . LEU A 1 89 ? 5.431 3.972 8.123 1.00 84.94 89 LEU A CA 1
ATOM 697 C C . LEU A 1 89 ? 6.717 3.810 8.946 1.00 84.94 89 LEU A C 1
ATOM 699 O O . LEU A 1 89 ? 7.549 2.981 8.574 1.00 84.94 89 LEU A O 1
ATOM 703 N N . THR A 1 90 ? 6.921 4.556 10.036 1.00 82.69 90 THR A N 1
ATOM 704 C CA . THR A 1 90 ? 8.077 4.331 10.929 1.00 82.69 90 THR A CA 1
ATOM 705 C C . THR A 1 90 ? 7.921 3.094 11.811 1.00 82.69 90 THR A C 1
ATOM 707 O O . THR A 1 90 ? 8.929 2.529 12.226 1.00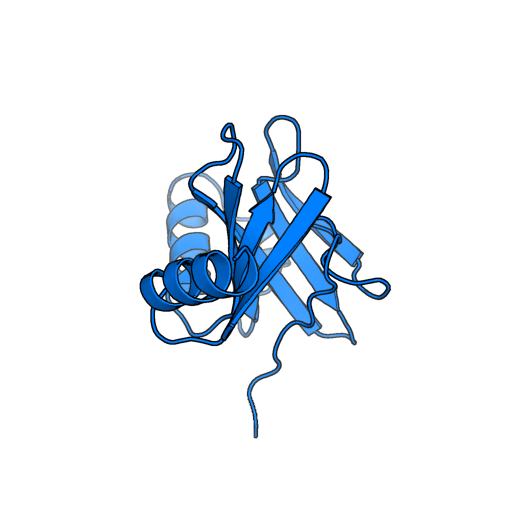 82.69 90 THR A O 1
ATOM 710 N N . GLY A 1 91 ? 6.686 2.648 12.051 1.00 76.62 91 GLY A N 1
ATOM 711 C CA . GLY A 1 91 ? 6.395 1.480 12.878 1.00 76.62 91 GLY A CA 1
ATOM 712 C C . GLY A 1 91 ? 6.733 0.137 12.226 1.00 76.62 91 GLY A C 1
ATOM 713 O O . GLY A 1 91 ? 7.290 0.056 11.118 1.00 76.62 91 GLY A O 1
ATOM 714 N N . GLU A 1 92 ? 6.360 -0.928 12.939 1.00 84.31 92 GLU A N 1
ATOM 715 C CA . GLU A 1 92 ? 6.392 -2.296 12.429 1.00 84.31 92 GLU A CA 1
ATOM 716 C C . GLU A 1 92 ? 5.523 -2.440 11.179 1.00 84.31 92 GLU A C 1
ATOM 718 O O . GLU A 1 92 ? 4.510 -1.762 10.988 1.00 84.31 92 GLU A O 1
ATOM 723 N N . GLY A 1 93 ? 5.950 -3.321 10.283 1.00 89.31 93 GLY A N 1
ATOM 724 C CA . GLY A 1 93 ? 5.266 -3.514 9.023 1.00 89.31 93 GLY A CA 1
ATOM 725 C C . GLY A 1 93 ? 5.950 -4.533 8.133 1.00 89.31 93 GLY A C 1
ATOM 726 O O . GLY A 1 93 ? 7.013 -5.069 8.447 1.00 89.31 93 GLY A O 1
ATOM 727 N N . THR A 1 94 ? 5.319 -4.781 6.994 1.00 92.94 94 THR A N 1
ATOM 728 C CA . THR A 1 94 ? 5.863 -5.639 5.944 1.00 92.94 94 THR A CA 1
ATOM 729 C C . THR A 1 94 ? 6.533 -4.780 4.883 1.00 92.94 94 THR A C 1
ATOM 731 O O . THR A 1 94 ? 5.954 -3.793 4.427 1.00 92.94 94 THR A O 1
ATOM 734 N N . VAL A 1 95 ? 7.737 -5.161 4.468 1.00 92.94 95 VAL A N 1
ATOM 735 C CA . VAL A 1 95 ? 8.411 -4.602 3.294 1.00 92.94 95 VAL A CA 1
ATOM 736 C C . VAL A 1 95 ? 8.389 -5.640 2.186 1.00 92.94 95 VAL A C 1
ATOM 738 O O . VAL A 1 95 ? 8.779 -6.784 2.407 1.00 92.94 95 VAL A O 1
ATOM 741 N N . ALA A 1 96 ? 7.957 -5.239 0.996 1.00 95.19 96 ALA A N 1
ATOM 742 C CA . ALA A 1 96 ? 7.908 -6.083 -0.184 1.00 95.19 96 ALA A CA 1
ATOM 743 C C . ALA A 1 96 ? 8.735 -5.504 -1.329 1.00 95.19 96 ALA A C 1
ATOM 745 O O . ALA A 1 96 ? 8.844 -4.288 -1.492 1.00 95.19 96 ALA A O 1
ATOM 746 N N . ILE A 1 97 ? 9.261 -6.400 -2.155 1.00 95.25 97 ILE A N 1
ATOM 747 C CA . ILE A 1 97 ? 9.830 -6.093 -3.462 1.00 95.25 97 ILE A CA 1
ATOM 748 C C . ILE A 1 97 ? 8.798 -6.495 -4.508 1.00 95.25 97 ILE A C 1
ATOM 750 O O . ILE A 1 97 ? 8.252 -7.602 -4.463 1.00 95.25 97 ILE A O 1
ATOM 754 N N . SER A 1 98 ? 8.559 -5.614 -5.474 1.00 96.50 98 SER A N 1
ATOM 755 C CA . SER A 1 98 ? 7.768 -5.928 -6.659 1.00 96.50 98 SER A CA 1
ATOM 756 C C . SER A 1 98 ? 8.576 -5.706 -7.929 1.00 96.50 98 SER A C 1
ATOM 758 O O . SER A 1 98 ? 9.424 -4.817 -7.975 1.00 96.50 98 SER A O 1
ATOM 760 N N . MET A 1 99 ? 8.316 -6.520 -8.946 1.00 95.62 99 MET A N 1
ATOM 761 C CA . MET A 1 99 ? 8.938 -6.432 -10.261 1.00 95.62 99 MET A CA 1
ATOM 762 C C . MET A 1 99 ? 7.911 -5.956 -11.287 1.00 95.62 99 MET A C 1
ATOM 764 O O . MET A 1 99 ? 6.784 -6.465 -11.347 1.00 95.62 99 MET A O 1
ATOM 768 N N . ARG A 1 100 ? 8.294 -4.986 -12.119 1.00 90.94 100 ARG A N 1
ATOM 769 C CA . ARG A 1 100 ? 7.405 -4.404 -13.128 1.00 90.94 100 ARG A CA 1
ATOM 770 C C . ARG A 1 100 ? 6.895 -5.478 -14.094 1.00 90.94 100 ARG A C 1
ATOM 772 O O . ARG A 1 100 ? 7.670 -6.248 -14.650 1.00 90.94 100 ARG A O 1
ATOM 779 N N . GLY A 1 101 ? 5.578 -5.520 -14.293 1.00 92.31 101 GLY A N 1
ATOM 780 C CA . GLY A 1 101 ? 4.913 -6.511 -15.149 1.00 92.31 101 GLY A CA 1
ATOM 781 C C . GLY A 1 101 ? 4.698 -7.886 -14.506 1.00 92.31 101 GLY A C 1
ATOM 782 O O . GLY A 1 101 ? 3.993 -8.701 -15.092 1.00 92.31 101 GLY A O 1
ATOM 783 N N . PHE A 1 102 ? 5.246 -8.132 -13.310 1.00 94.81 102 PHE A N 1
ATOM 784 C CA . PHE A 1 102 ? 5.045 -9.381 -12.571 1.00 94.81 102 PHE A CA 1
ATOM 785 C C . PHE A 1 102 ? 4.300 -9.178 -11.250 1.00 94.81 102 PHE A C 1
ATOM 787 O O . PHE A 1 102 ? 3.479 -10.012 -10.909 1.00 94.81 102 PHE A O 1
ATOM 794 N N . GLY A 1 103 ? 4.545 -8.080 -10.527 1.00 96.12 103 GLY A N 1
ATOM 795 C CA . GLY A 1 103 ? 3.975 -7.835 -9.199 1.00 96.12 103 GLY A CA 1
ATOM 796 C C . GLY A 1 103 ? 4.939 -8.206 -8.070 1.00 96.12 103 GLY A C 1
ATOM 797 O O . GLY A 1 103 ? 6.155 -8.211 -8.260 1.00 96.12 103 GLY A O 1
ATOM 798 N N . ILE A 1 104 ? 4.416 -8.466 -6.875 1.00 97.44 104 ILE A N 1
ATOM 799 C CA . ILE A 1 104 ? 5.188 -8.782 -5.667 1.00 97.44 104 ILE A CA 1
ATOM 800 C C . ILE A 1 104 ? 5.975 -10.084 -5.867 1.00 97.44 104 ILE A C 1
ATOM 802 O O . ILE A 1 104 ? 5.422 -11.099 -6.288 1.00 97.44 104 ILE A O 1
ATOM 806 N N . VAL A 1 105 ? 7.266 -10.070 -5.539 1.00 96.62 105 VAL A N 1
ATOM 807 C CA . VAL A 1 105 ? 8.165 -11.227 -5.701 1.00 96.62 105 VAL A CA 1
ATOM 808 C C . VAL A 1 105 ? 8.766 -11.720 -4.389 1.00 96.62 105 VAL A C 1
ATOM 810 O O . VAL A 1 105 ? 9.055 -12.906 -4.282 1.00 96.62 105 VAL A O 1
ATOM 813 N N . ALA A 1 106 ? 8.926 -10.847 -3.394 1.00 93.50 106 ALA A N 1
ATOM 814 C CA . ALA A 1 106 ? 9.473 -11.189 -2.083 1.00 93.50 106 ALA A CA 1
ATOM 815 C C . ALA A 1 106 ? 8.996 -10.187 -1.029 1.00 93.50 106 ALA A C 1
ATOM 817 O O . ALA A 1 106 ? 8.679 -9.044 -1.366 1.00 93.50 106 ALA A O 1
ATOM 818 N N . TRP A 1 107 ? 8.962 -10.595 0.237 1.00 93.94 107 TRP A N 1
ATOM 819 C CA . TRP A 1 107 ? 8.656 -9.709 1.356 1.00 93.94 107 TRP A CA 1
ATOM 820 C C . TRP A 1 107 ? 9.202 -10.243 2.676 1.00 93.94 107 TRP A C 1
ATOM 822 O O . TRP A 1 107 ? 9.483 -11.433 2.810 1.00 93.94 107 TRP A O 1
ATOM 832 N N . LEU A 1 108 ? 9.313 -9.355 3.658 1.00 88.81 108 LEU A N 1
ATOM 833 C CA . LEU A 1 108 ? 9.539 -9.708 5.055 1.00 88.81 108 LEU A CA 1
ATOM 834 C C . LEU A 1 108 ? 8.768 -8.778 5.981 1.00 88.81 108 LEU A C 1
ATOM 836 O O . LEU A 1 108 ? 8.500 -7.624 5.646 1.00 88.81 108 LEU A O 1
ATOM 840 N N . PHE A 1 109 ? 8.422 -9.300 7.148 1.00 82.62 109 PHE A N 1
ATOM 841 C CA . PHE A 1 109 ? 8.011 -8.499 8.293 1.00 82.62 109 PHE A CA 1
ATOM 842 C C . PHE A 1 109 ? 9.268 -8.029 9.027 1.00 82.62 109 PHE A C 1
ATOM 844 O O . PHE A 1 109 ? 10.231 -8.794 9.063 1.00 82.62 109 PHE A O 1
ATOM 851 N N . ASN A 1 110 ? 9.259 -6.791 9.536 1.00 70.62 110 ASN A N 1
ATOM 852 C CA . ASN A 1 110 ? 10.364 -6.126 10.252 1.00 70.62 110 ASN A CA 1
ATOM 853 C C . ASN A 1 110 ? 11.265 -7.119 11.032 1.00 70.62 110 ASN A C 1
ATOM 855 O O . ASN A 1 110 ? 10.760 -7.994 11.728 1.00 70.62 110 ASN A O 1
ATOM 859 N N . ASP A 1 111 ? 12.595 -7.062 10.940 1.00 51.84 111 ASP A N 1
ATOM 860 C CA . ASP A 1 111 ? 13.435 -5.864 10.853 1.00 51.84 111 ASP A CA 1
ATOM 861 C C . ASP A 1 111 ? 14.398 -5.829 9.649 1.00 51.84 111 ASP A C 1
ATOM 863 O O . ASP A 1 111 ? 15.106 -6.787 9.352 1.00 51.84 111 ASP A O 1
ATOM 867 N N . ASP A 1 112 ? 14.511 -4.635 9.057 1.00 54.75 112 ASP A N 1
ATOM 868 C CA . ASP A 1 112 ? 15.520 -4.187 8.081 1.00 54.75 112 ASP A CA 1
ATOM 869 C C . ASP A 1 112 ? 15.270 -4.516 6.583 1.00 54.75 112 ASP A C 1
ATOM 871 O O . ASP A 1 112 ? 15.483 -5.645 6.128 1.00 54.75 112 ASP A O 1
ATOM 875 N N . PRO A 1 113 ? 14.930 -3.507 5.747 1.00 52.78 113 PRO A N 1
ATOM 876 C CA . PRO A 1 113 ? 14.734 -3.683 4.304 1.00 52.78 113 PRO A CA 1
ATOM 877 C C . PRO A 1 113 ? 15.965 -4.226 3.552 1.00 52.78 113 PRO A C 1
ATOM 879 O O . PRO A 1 113 ? 15.814 -4.807 2.474 1.00 52.78 113 PRO A O 1
ATOM 882 N N . ARG A 1 114 ? 17.181 -4.110 4.109 1.00 57.44 114 ARG A N 1
ATOM 883 C CA . ARG A 1 114 ? 18.404 -4.697 3.521 1.00 57.44 114 ARG A CA 1
ATOM 884 C C . ARG A 1 114 ? 18.382 -6.228 3.518 1.00 57.44 114 ARG A C 1
ATOM 886 O O . ARG A 1 114 ? 18.985 -6.851 2.641 1.00 57.44 114 ARG A O 1
ATOM 893 N N . GLN A 1 115 ? 17.665 -6.844 4.457 1.00 56.91 115 GLN A N 1
ATOM 894 C CA . GLN A 1 115 ? 17.514 -8.298 4.502 1.00 56.91 115 GLN A CA 1
ATOM 895 C C . GLN A 1 115 ? 16.593 -8.810 3.382 1.00 56.91 115 GLN A C 1
ATOM 897 O O . GLN A 1 115 ? 16.831 -9.897 2.859 1.00 56.91 115 GLN A O 1
ATOM 902 N N . VAL A 1 116 ? 15.622 -8.005 2.917 1.00 58.78 116 VAL A N 1
ATOM 903 C CA . VAL A 1 116 ? 14.697 -8.403 1.831 1.00 58.78 116 VAL A CA 1
ATOM 904 C C . VAL A 1 116 ? 15.458 -8.617 0.528 1.00 58.78 116 VAL A C 1
ATOM 906 O O . VAL A 1 116 ? 15.251 -9.608 -0.171 1.00 58.78 116 VAL A O 1
ATOM 909 N N . MET A 1 117 ? 16.358 -7.683 0.207 1.00 57.91 117 MET A N 1
ATOM 910 C CA . MET A 1 117 ? 17.110 -7.702 -1.049 1.00 57.91 117 MET A CA 1
ATOM 911 C C . MET A 1 117 ? 18.048 -8.909 -1.134 1.00 57.91 117 MET A C 1
ATOM 913 O O . MET A 1 117 ? 18.217 -9.478 -2.209 1.00 57.91 117 MET A O 1
ATOM 917 N N . THR A 1 118 ? 18.606 -9.335 0.001 1.00 59.53 118 THR A N 1
ATOM 918 C CA . THR A 1 118 ? 19.518 -10.486 0.070 1.00 59.53 118 THR A CA 1
ATOM 919 C C . THR A 1 118 ? 18.766 -11.804 -0.167 1.00 59.53 118 THR A C 1
ATOM 921 O O . THR A 1 118 ? 19.229 -12.658 -0.927 1.00 59.53 118 THR A O 1
ATOM 924 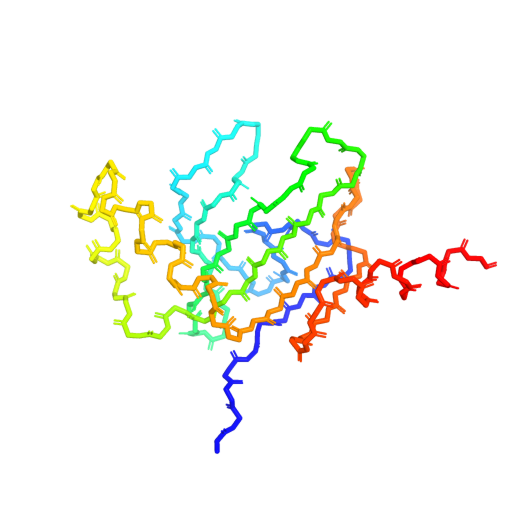N N . SER A 1 119 ? 17.567 -11.951 0.409 1.00 55.03 119 SER A N 1
ATOM 925 C CA . SER A 1 119 ? 16.713 -13.130 0.198 1.00 55.03 119 SER A CA 1
ATOM 926 C C . SER A 1 119 ? 16.209 -13.228 -1.245 1.00 55.03 119 SER A C 1
ATOM 928 O O . SER A 1 119 ? 16.274 -14.298 -1.846 1.00 55.03 119 SER A O 1
ATOM 930 N N . ALA A 1 120 ? 15.789 -12.107 -1.842 1.00 55.31 120 ALA A N 1
ATOM 931 C CA . ALA A 1 120 ? 15.298 -12.081 -3.222 1.00 55.31 120 ALA A CA 1
ATOM 932 C C . ALA A 1 120 ? 16.379 -12.441 -4.259 1.00 55.31 120 ALA A C 1
ATOM 934 O O . ALA A 1 120 ? 16.075 -13.072 -5.268 1.00 55.31 120 ALA A O 1
ATOM 935 N N . GLN A 1 121 ? 17.643 -12.077 -4.012 1.00 57.47 121 GLN A N 1
ATOM 936 C CA . GLN A 1 121 ? 18.766 -12.465 -4.875 1.00 57.47 121 GLN A CA 1
ATOM 937 C C . GLN A 1 121 ? 19.109 -13.955 -4.771 1.00 57.47 121 GLN A C 1
ATOM 939 O O . GLN A 1 121 ? 19.562 -14.542 -5.748 1.00 57.47 121 GLN A O 1
ATOM 944 N N . SER A 1 122 ? 18.880 -14.567 -3.607 1.00 54.38 122 SER A N 1
ATOM 945 C CA . SER A 1 122 ? 19.214 -15.974 -3.358 1.00 54.38 122 SER A CA 1
ATOM 946 C C . SER A 1 122 ? 18.196 -16.948 -3.963 1.00 54.38 122 SER A C 1
ATOM 948 O O . SER A 1 122 ? 18.568 -18.060 -4.310 1.00 54.38 122 SER A O 1
ATOM 950 N N . GLU A 1 123 ? 16.929 -16.545 -4.118 1.00 46.03 123 GLU A N 1
ATOM 951 C CA . GLU A 1 123 ? 15.883 -17.359 -4.770 1.00 46.03 123 GLU A CA 1
ATOM 952 C C . GLU A 1 123 ? 15.895 -17.271 -6.309 1.00 46.03 123 GLU A C 1
ATOM 954 O O . GLU A 1 123 ? 15.187 -18.023 -6.976 1.00 46.03 123 GLU A O 1
ATOM 959 N N . ALA A 1 124 ? 16.657 -16.334 -6.882 1.00 47.62 124 ALA A N 1
ATOM 960 C CA . ALA A 1 124 ? 16.751 -16.112 -8.327 1.00 47.62 124 ALA A CA 1
ATOM 961 C C . ALA A 1 124 ? 17.936 -16.847 -8.996 1.00 47.62 124 ALA A C 1
ATOM 963 O O . ALA A 1 124 ? 18.158 -16.670 -10.197 1.00 47.62 124 ALA A O 1
ATOM 964 N N . LEU A 1 125 ? 18.688 -17.643 -8.225 1.00 42.78 125 LEU A N 1
ATOM 965 C CA . LEU A 1 125 ? 19.827 -18.477 -8.636 1.00 42.78 125 LEU A CA 1
ATOM 966 C C . LEU A 1 125 ? 19.467 -19.963 -8.536 1.00 42.78 125 LEU A C 1
ATOM 968 O O . LEU A 1 125 ? 19.905 -20.717 -9.434 1.00 42.78 125 LEU A O 1
#

Sequence (125 aa):
MNDPQIHLDRGALPWKPASGSVLLQTYDRYDMPLMGIISQSGEEYFFRCIGGEVEAFSLWKYAHATGQPRELLDALDGETFVQTASNILTGEGTVAISMRGFGIVAWLFNDDPRQVMTSAQSEAL

Foldseek 3Di:
DDPDADDADFQDAQCQRDPQKDFPFADDDDPHRQWGWIDHPNWIWTKHFPDQPPHQKTKMKIATCPPQPPVNLVPDDDPVNVVVSVVRRVDWTKMFMAGPPRHTHWIDTDDDPVVGVVVSVVVVD

Radius of gyration: 13.98 Å; chains: 1; bounding box: 31×38×36 Å